Protein AF-A0A6J4CYW4-F1 (afdb_monomer)

Organism: NCBI:txid104628

Foldseek 3Di:
DDPDPPPQAEDEEEEEQCQQQPVHLADGDPVSVVVVVVVVVVCVVVRHHYHYHYHPSRHDDD

Radius of gyration: 15.76 Å; Cα contacts (8 Å, |Δi|>4): 77; chains: 1; bounding box: 33×23×50 Å

pLDDT: mean 88.65, std 13.45, range [45.88, 98.19]

Secondary structure (DSSP, 8-state):
---------EEEEEE-SGGGTTTSSSS--HHHHHHHHHHHHHHHHTT-EEEEEE--TTT---

Mean predicted aligned error: 6.08 Å

InterPro domains:
  IPR001048 Aspartate/glutamate/uridylate kinase [PF00696] (9-62)
  IPR036393 Acetylglutamate kinase-like superfamily [G3DSA:3.40.1160.10] (1-62)
  IPR036393 Acetylglutamate kinase-like superfamily [SSF53633] (7-62)

Solvent-accessible surface area (backbone atoms only — not comparable to full-atom values): 3725 Å² total; per-residue (Å²): 134,87,83,75,78,77,74,74,51,70,48,78,47,76,45,58,18,45,70,33,9,58,96,40,78,51,50,73,30,66,70,54,49,53,51,53,51,50,56,51,46,55,43,43,77,72,62,34,47,77,45,80,45,74,43,56,62,13,78,57,78,133

Nearest PDB structures (foldseek):
  2bne-assembly1_A  TM=9.583E-01  e=2.711E-04  Escherichia coli K-12
  2bnd-assembly1_A  TM=9.551E-01  e=3.326E-04  Escherichia coli
  4jem-assembly1_A  TM=6.632E-01  e=1.472E+00  Streptomyces rimofaciens
  1shj-assembly1_B  TM=5.826E-01  e=9.775E-01  Homo sapiens
  7jl7-assembly1_B  TM=5.517E-01  e=3.575E+00  Danio rerio

Structure (mmCIF, N/CA/C/O backbone):
data_AF-A0A6J4CYW4-F1
#
_entry.id   AF-A0A6J4CYW4-F1
#
loop_
_atom_site.group_PDB
_atom_site.id
_atom_site.type_symbol
_atom_site.label_atom_id
_atom_site.label_alt_id
_atom_site.label_comp_id
_atom_site.label_asym_id
_atom_site.label_entity_id
_atom_site.label_seq_id
_atom_site.pdbx_PDB_ins_code
_atom_site.Cartn_x
_atom_site.Cartn_y
_atom_site.Cartn_z
_atom_site.occupancy
_atom_site.B_iso_or_equiv
_atom_site.auth_seq_id
_atom_site.auth_comp_id
_atom_site.auth_asym_id
_atom_site.auth_atom_id
_atom_site.pdbx_PDB_model_num
ATOM 1 N N . MET A 1 1 ? -20.115 3.601 35.057 1.00 47.47 1 MET A N 1
ATOM 2 C CA . MET A 1 1 ? -19.726 2.973 33.773 1.00 47.47 1 MET A CA 1
ATOM 3 C C . MET A 1 1 ? -18.959 4.007 32.965 1.00 47.47 1 MET A C 1
ATOM 5 O O . MET A 1 1 ? -19.520 5.055 32.684 1.00 47.47 1 MET A O 1
ATOM 9 N 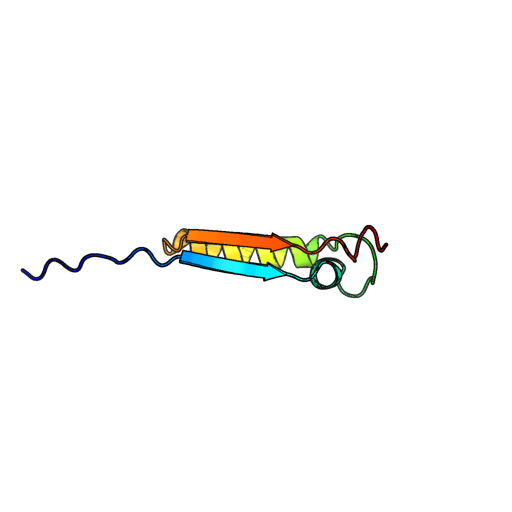N . GLN A 1 2 ? -17.669 3.790 32.693 1.00 45.88 2 GLN A N 1
ATOM 10 C CA . GLN A 1 2 ? -16.882 4.733 31.893 1.00 45.88 2 GLN A CA 1
ATOM 11 C C . GLN A 1 2 ? -17.181 4.507 30.406 1.0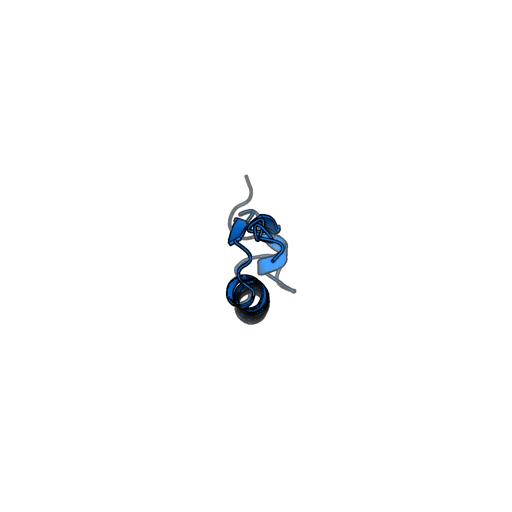0 45.88 2 GLN A C 1
ATOM 13 O O . GLN A 1 2 ? -16.836 3.458 29.864 1.00 45.88 2 GLN A O 1
ATOM 18 N N . ASN A 1 3 ? -17.822 5.480 29.756 1.00 48.44 3 ASN A N 1
ATOM 19 C CA . ASN A 1 3 ? -17.986 5.502 28.304 1.00 48.44 3 ASN A CA 1
ATOM 20 C C . ASN A 1 3 ? -16.626 5.793 27.667 1.00 48.44 3 ASN A C 1
ATOM 22 O O . ASN A 1 3 ? -16.218 6.945 27.530 1.00 48.44 3 ASN A O 1
ATOM 26 N N . LYS A 1 4 ? -15.901 4.737 27.296 1.00 57.94 4 LYS A N 1
ATOM 27 C CA . LYS A 1 4 ? -14.681 4.854 26.504 1.00 57.94 4 LYS A CA 1
ATOM 28 C C . LYS A 1 4 ? -15.111 5.198 25.079 1.00 57.94 4 LYS A C 1
ATOM 30 O O . LYS A 1 4 ? -15.564 4.330 24.338 1.00 57.94 4 LYS A O 1
ATOM 35 N N . THR A 1 5 ? -15.024 6.468 24.702 1.00 55.44 5 THR A N 1
ATOM 36 C CA . THR A 1 5 ? -15.114 6.870 23.298 1.00 55.44 5 THR A CA 1
ATOM 37 C C . THR A 1 5 ? -13.971 6.168 22.568 1.00 55.44 5 THR A C 1
ATOM 39 O O . THR A 1 5 ? -12.803 6.520 22.724 1.00 55.44 5 THR A O 1
ATOM 42 N N . HIS A 1 6 ? -14.269 5.091 21.837 1.00 60.47 6 HIS A N 1
ATOM 43 C CA . HIS A 1 6 ? -13.286 4.467 20.961 1.00 60.47 6 HIS A CA 1
ATOM 44 C C . HIS A 1 6 ? -12.931 5.491 19.883 1.00 60.47 6 HIS A C 1
ATOM 46 O O . HIS A 1 6 ? -13.635 5.626 18.886 1.00 60.47 6 HIS A O 1
ATOM 52 N N . SER A 1 7 ? -11.863 6.257 20.119 1.00 68.81 7 SER A N 1
ATOM 53 C CA . SER A 1 7 ? -11.241 7.087 19.096 1.00 68.81 7 SER A CA 1
ATOM 54 C C . SER A 1 7 ? -10.870 6.155 17.949 1.00 68.81 7 SER A C 1
ATOM 56 O O . SER A 1 7 ? -9.980 5.310 18.096 1.00 68.81 7 SER A O 1
ATOM 58 N N . LYS A 1 8 ? -11.628 6.230 16.850 1.00 74.19 8 LYS A N 1
ATOM 59 C CA . LYS A 1 8 ? -11.340 5.465 15.641 1.00 74.19 8 LYS A CA 1
ATOM 60 C C . LYS A 1 8 ? -9.953 5.880 15.169 1.00 74.19 8 LYS A C 1
ATOM 62 O O . LYS A 1 8 ? -9.729 7.041 14.830 1.00 74.19 8 LYS A O 1
ATOM 67 N N . LYS A 1 9 ? -9.005 4.946 15.214 1.00 90.56 9 LYS A N 1
ATOM 68 C CA . LYS A 1 9 ? -7.633 5.205 14.780 1.00 90.56 9 LYS A CA 1
ATOM 69 C C . LYS A 1 9 ? -7.609 5.192 13.256 1.00 90.56 9 LYS A C 1
ATOM 71 O O . LYS A 1 9 ? -8.086 4.240 12.645 1.00 90.56 9 LYS A O 1
ATOM 76 N N . ARG A 1 10 ? -7.051 6.246 12.662 1.00 96.06 10 ARG A N 1
ATOM 77 C CA . ARG A 1 10 ? -6.871 6.380 11.215 1.00 96.06 10 ARG A CA 1
ATOM 78 C C . ARG A 1 10 ? -5.401 6.590 10.898 1.00 96.06 10 ARG A C 1
ATOM 80 O O . ARG A 1 10 ? -4.738 7.376 11.571 1.00 96.06 10 ARG A O 1
ATOM 87 N N . VAL A 1 11 ? -4.917 5.912 9.866 1.00 95.94 11 VAL A N 1
ATOM 88 C CA . VAL A 1 11 ? -3.547 6.043 9.365 1.00 95.94 11 VAL A CA 1
ATOM 89 C C . VAL A 1 11 ? -3.552 6.275 7.858 1.00 95.94 11 VAL A C 1
ATOM 91 O O . VAL A 1 11 ? -4.415 5.766 7.147 1.00 95.94 11 VAL A O 1
ATOM 94 N N . LEU A 1 12 ? -2.580 7.046 7.374 1.00 97.50 12 LEU A N 1
ATOM 95 C CA . LEU A 1 12 ? -2.265 7.164 5.954 1.00 97.50 12 LEU A CA 1
ATOM 96 C C . LEU A 1 12 ? -0.908 6.502 5.728 1.00 97.5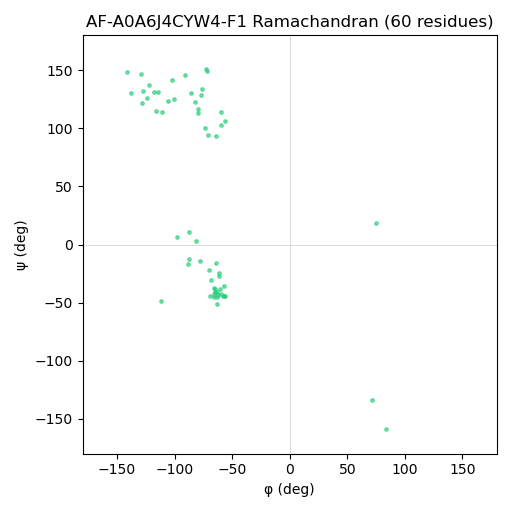0 12 LEU A C 1
ATOM 98 O O . LEU A 1 12 ? 0.103 6.973 6.246 1.00 97.50 12 LEU A O 1
ATOM 102 N N . VAL A 1 13 ? -0.889 5.406 4.978 1.00 96.44 13 VAL A N 1
ATOM 103 C CA . VAL A 1 13 ? 0.330 4.655 4.678 1.00 96.44 13 VAL A CA 1
ATOM 104 C C . VAL A 1 13 ? 0.795 5.022 3.279 1.00 96.44 13 VAL A C 1
ATOM 106 O O . VAL A 1 13 ? 0.038 4.905 2.316 1.00 96.44 13 VAL A O 1
ATOM 109 N N . LYS A 1 14 ? 2.047 5.464 3.156 1.00 96.75 14 LYS A N 1
ATOM 110 C CA . LYS A 1 14 ? 2.663 5.759 1.864 1.00 96.75 14 LYS A CA 1
ATOM 111 C C . LYS A 1 14 ? 3.663 4.671 1.500 1.00 96.75 14 LYS A C 1
ATOM 113 O O . LYS A 1 14 ? 4.645 4.472 2.209 1.00 96.75 14 LYS A O 1
ATOM 118 N N . PHE A 1 15 ? 3.468 4.064 0.337 1.00 94.44 15 PHE A N 1
ATOM 119 C CA . PHE A 1 15 ? 4.417 3.164 -0.305 1.00 94.44 15 PHE A CA 1
ATOM 120 C C . PHE A 1 15 ? 5.146 3.887 -1.441 1.00 94.44 15 PHE A C 1
ATOM 122 O O . PHE A 1 15 ? 4.581 4.724 -2.152 1.00 94.44 15 PHE A O 1
ATOM 129 N N . SER A 1 16 ? 6.438 3.609 -1.602 1.00 93.00 16 SER A N 1
ATOM 130 C CA . SER A 1 16 ? 7.124 3.912 -2.862 1.00 93.00 16 SER A CA 1
ATOM 131 C C . SER A 1 16 ? 6.652 2.915 -3.928 1.00 93.00 16 SER A C 1
ATOM 133 O O . SER A 1 16 ? 6.253 1.804 -3.589 1.00 93.00 16 SER A O 1
ATOM 135 N N . GLY A 1 17 ? 6.653 3.320 -5.198 1.00 92.25 17 GLY A N 1
ATOM 136 C CA . GLY A 1 17 ? 6.272 2.415 -6.283 1.00 92.25 17 GLY A CA 1
ATOM 137 C C . GLY A 1 17 ? 7.265 1.273 -6.439 1.00 92.25 17 GLY A C 1
ATOM 138 O O . GLY A 1 17 ? 6.894 0.126 -6.645 1.00 92.25 17 GLY A O 1
ATOM 139 N N . GLU A 1 18 ? 8.540 1.585 -6.242 1.00 92.62 18 GLU A N 1
ATOM 140 C CA . GLU A 1 18 ? 9.659 0.646 -6.232 1.00 92.62 18 GLU A CA 1
ATOM 141 C C . GLU A 1 18 ? 9.462 -0.466 -5.198 1.00 92.62 18 GLU A C 1
ATOM 143 O O . GLU A 1 18 ? 9.763 -1.620 -5.480 1.00 92.62 18 GLU A O 1
ATOM 148 N N . ALA A 1 19 ? 8.859 -0.156 -4.045 1.00 90.56 19 ALA A N 1
ATOM 149 C CA . ALA A 1 19 ? 8.535 -1.165 -3.039 1.00 90.56 19 ALA A CA 1
ATOM 150 C C . ALA A 1 19 ? 7.550 -2.233 -3.548 1.00 90.56 19 ALA A C 1
ATOM 152 O O . ALA A 1 19 ? 7.541 -3.333 -3.013 1.00 90.56 19 ALA A O 1
ATOM 153 N N . LEU A 1 20 ? 6.733 -1.930 -4.565 1.00 91.75 20 LEU A N 1
ATOM 154 C CA . LEU A 1 20 ? 5.812 -2.890 -5.182 1.00 91.75 20 LEU A CA 1
ATOM 155 C C . LEU A 1 20 ? 6.443 -3.699 -6.312 1.00 91.75 20 LEU A C 1
ATOM 157 O O . LEU A 1 20 ? 5.826 -4.659 -6.752 1.00 91.75 20 LEU A O 1
ATOM 161 N N . ALA A 1 21 ? 7.618 -3.319 -6.807 1.00 92.00 21 ALA A N 1
ATOM 162 C CA . ALA A 1 21 ? 8.283 -4.017 -7.904 1.00 92.00 21 ALA A CA 1
ATOM 163 C C . ALA A 1 21 ? 9.196 -5.160 -7.409 1.00 92.00 21 ALA A C 1
ATOM 165 O O . ALA A 1 21 ? 9.519 -6.073 -8.166 1.00 92.00 21 ALA A O 1
ATOM 166 N N . GLY A 1 22 ? 9.535 -5.158 -6.116 1.00 86.25 22 GLY A N 1
ATOM 167 C CA . GLY A 1 22 ? 10.322 -6.211 -5.481 1.00 86.25 22 GLY A CA 1
ATOM 168 C C . GLY A 1 22 ? 11.776 -6.201 -5.905 1.00 86.25 22 GLY A C 1
ATOM 169 O O . GLY A 1 22 ? 12.414 -5.153 -5.900 1.00 86.25 22 GLY A O 1
ATOM 170 N N . GLU A 1 23 ? 12.311 -7.375 -6.241 1.00 85.38 23 GLU A N 1
ATOM 171 C CA . GLU A 1 23 ? 13.664 -7.472 -6.803 1.00 85.38 23 GLU A CA 1
ATOM 172 C C . GLU A 1 23 ? 13.730 -6.911 -8.233 1.00 85.38 23 GLU A C 1
ATOM 174 O O . GLU A 1 23 ? 14.796 -6.502 -8.697 1.00 85.38 23 GLU A O 1
ATOM 179 N N . SER A 1 24 ? 12.589 -6.840 -8.929 1.00 75.25 24 SER A N 1
ATOM 180 C CA . SER A 1 24 ? 12.483 -6.099 -10.181 1.00 75.25 24 SER A CA 1
ATOM 181 C C . SER A 1 24 ? 12.408 -4.604 -9.873 1.00 75.25 24 SER A C 1
ATOM 183 O O . SER A 1 24 ? 11.631 -4.168 -9.038 1.00 75.25 24 SER A O 1
ATOM 185 N N . ASN A 1 25 ? 13.168 -3.772 -10.583 1.00 79.00 25 ASN A N 1
ATOM 186 C CA . ASN A 1 25 ? 13.046 -2.310 -10.468 1.00 79.00 25 ASN A CA 1
ATOM 187 C C . ASN A 1 25 ? 11.883 -1.734 -11.307 1.00 79.00 25 ASN A C 1
ATOM 189 O O . ASN A 1 25 ? 11.718 -0.514 -11.383 1.00 79.00 25 ASN A O 1
ATOM 193 N N . PHE A 1 26 ? 11.098 -2.596 -11.963 1.00 90.12 26 PHE A N 1
ATOM 194 C CA . PHE A 1 26 ? 10.002 -2.230 -12.859 1.00 90.12 26 PHE A CA 1
ATOM 195 C C . PHE A 1 26 ? 8.798 -3.170 -12.706 1.00 90.12 26 PHE A C 1
ATOM 197 O O . PHE A 1 26 ? 8.962 -4.369 -12.475 1.00 90.12 26 PHE A O 1
ATOM 204 N N . GLY A 1 27 ? 7.589 -2.644 -12.910 1.00 91.25 27 GLY A N 1
ATOM 205 C CA . GLY A 1 27 ? 6.352 -3.424 -12.863 1.00 91.25 27 GLY A CA 1
ATOM 206 C C . GLY A 1 27 ? 5.804 -3.602 -11.446 1.00 91.25 27 GLY A C 1
ATOM 207 O O . GLY A 1 27 ? 6.082 -2.803 -10.554 1.00 91.25 27 GLY A O 1
ATOM 208 N N . ILE A 1 28 ? 4.975 -4.629 -11.253 1.00 94.56 28 ILE A N 1
ATOM 209 C CA . ILE A 1 28 ? 4.352 -4.961 -9.965 1.00 94.56 28 ILE A CA 1
ATOM 210 C C . ILE A 1 28 ? 4.624 -6.432 -9.665 1.00 94.56 28 ILE A C 1
ATOM 212 O O . ILE A 1 28 ? 4.216 -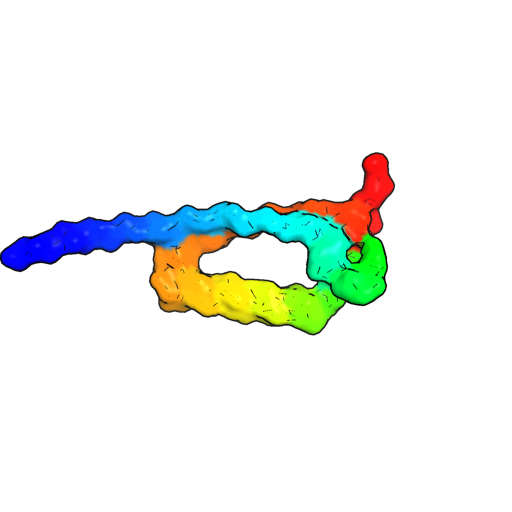7.309 -10.426 1.00 94.56 28 ILE A O 1
ATOM 216 N N . ASP A 1 29 ? 5.268 -6.692 -8.536 1.00 95.50 29 ASP A N 1
ATOM 217 C CA . ASP A 1 29 ? 5.418 -8.018 -7.964 1.00 95.50 29 ASP A CA 1
ATOM 218 C C . ASP A 1 29 ? 4.129 -8.411 -7.225 1.00 95.50 29 ASP A C 1
ATOM 220 O O . ASP A 1 29 ? 3.703 -7.791 -6.243 1.00 95.50 29 ASP A O 1
ATOM 224 N N . ILE A 1 30 ? 3.484 -9.469 -7.716 1.00 95.19 30 ILE A N 1
ATOM 225 C CA . ILE A 1 30 ? 2.204 -9.951 -7.188 1.00 95.19 30 ILE A CA 1
ATOM 226 C C . ILE A 1 30 ? 2.347 -10.547 -5.782 1.00 95.19 30 ILE A C 1
ATOM 228 O O . ILE A 1 30 ? 1.403 -10.463 -4.988 1.00 95.19 30 ILE A O 1
ATOM 232 N N . GLN A 1 31 ? 3.498 -11.134 -5.441 1.00 95.69 31 GLN A N 1
ATOM 233 C CA . GLN A 1 31 ? 3.731 -11.700 -4.113 1.00 95.69 31 GLN A CA 1
ATO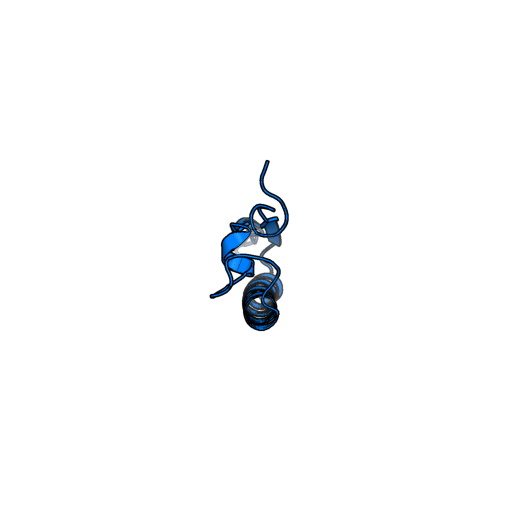M 234 C C . GLN A 1 31 ? 3.834 -10.588 -3.070 1.00 95.69 31 GLN A C 1
ATOM 236 O O . GLN A 1 31 ? 3.172 -10.666 -2.031 1.00 95.69 31 GLN A O 1
ATOM 241 N N . ILE A 1 32 ? 4.572 -9.520 -3.377 1.00 94.12 32 ILE A N 1
ATOM 242 C CA . ILE A 1 32 ? 4.691 -8.354 -2.494 1.00 94.12 32 ILE A CA 1
ATOM 243 C C . ILE A 1 32 ? 3.355 -7.633 -2.356 1.00 94.12 32 ILE A C 1
ATOM 245 O O . ILE A 1 32 ? 2.936 -7.329 -1.237 1.00 94.12 32 ILE A O 1
ATOM 249 N N . LEU A 1 33 ? 2.643 -7.413 -3.463 1.00 94.44 33 LEU A N 1
ATOM 250 C CA . LEU A 1 33 ? 1.311 -6.813 -3.424 1.00 94.44 33 LEU A CA 1
ATOM 251 C C . LEU A 1 33 ? 0.358 -7.627 -2.535 1.00 94.44 33 LEU A C 1
ATOM 253 O O . LEU A 1 33 ? -0.350 -7.064 -1.699 1.00 94.44 33 LEU A O 1
ATOM 257 N N . SER A 1 34 ? 0.374 -8.955 -2.675 1.00 97.00 34 SER A N 1
ATOM 258 C CA . SER A 1 34 ? -0.454 -9.861 -1.870 1.00 97.00 34 SER A CA 1
ATOM 259 C C . SER A 1 34 ? -0.079 -9.834 -0.390 1.00 97.00 34 SER A C 1
ATOM 261 O O . SER A 1 34 ? -0.960 -9.910 0.468 1.00 97.00 34 SER A O 1
ATOM 263 N N . TYR A 1 35 ? 1.212 -9.731 -0.075 1.00 96.44 35 TYR A N 1
ATOM 264 C CA . TYR A 1 35 ? 1.698 -9.582 1.294 1.00 96.44 35 TYR A CA 1
ATOM 265 C C . TYR A 1 35 ? 1.201 -8.271 1.920 1.00 96.44 35 TYR A C 1
ATOM 267 O O . TYR A 1 35 ? 0.551 -8.298 2.963 1.00 96.44 35 TYR A O 1
ATOM 275 N N . ILE A 1 36 ? 1.397 -7.138 1.240 1.00 95.19 36 ILE A N 1
ATOM 276 C CA . ILE A 1 36 ? 0.953 -5.819 1.719 1.00 95.19 36 ILE A CA 1
ATOM 277 C C . ILE A 1 36 ? -0.569 -5.788 1.914 1.00 95.19 36 ILE A C 1
ATOM 279 O O . ILE A 1 36 ? -1.056 -5.282 2.924 1.00 95.19 36 ILE A O 1
ATOM 283 N N . ALA A 1 37 ? -1.333 -6.366 0.984 1.00 96.62 37 ALA A N 1
ATOM 284 C CA . ALA A 1 37 ? -2.787 -6.437 1.095 1.00 96.62 37 ALA A CA 1
ATOM 285 C C . ALA A 1 37 ? -3.245 -7.209 2.347 1.00 96.62 37 ALA A C 1
ATOM 287 O O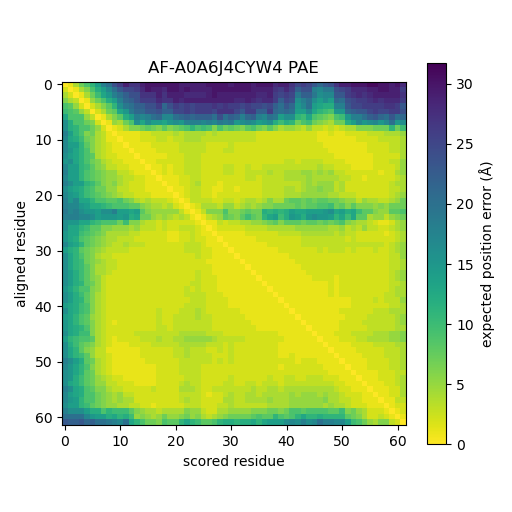 .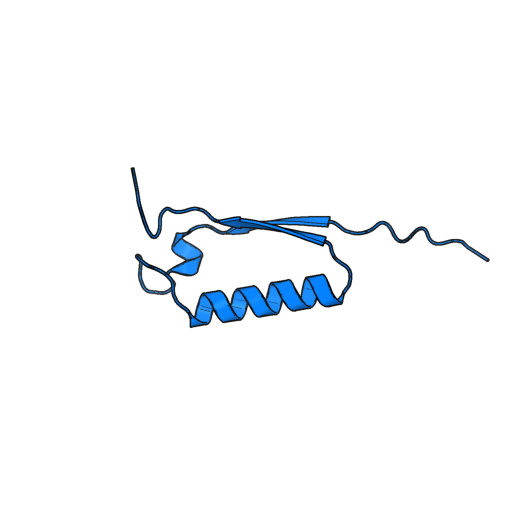 ALA A 1 37 ? -4.207 -6.798 2.999 1.00 96.62 37 ALA A O 1
ATOM 288 N N . LYS A 1 38 ? -2.550 -8.295 2.719 1.00 98.19 38 LYS A N 1
ATOM 289 C CA . LYS A 1 38 ? -2.840 -9.057 3.946 1.00 98.19 38 LYS A CA 1
ATOM 290 C C . LYS A 1 38 ? -2.559 -8.239 5.204 1.00 98.19 38 LYS A C 1
ATOM 292 O O . LYS A 1 38 ? -3.396 -8.230 6.100 1.00 98.19 38 LYS A O 1
ATOM 297 N N . GLU A 1 39 ? -1.450 -7.506 5.248 1.00 96.75 39 GLU A N 1
ATOM 298 C CA . GLU A 1 39 ? -1.123 -6.631 6.382 1.00 96.75 39 GLU A CA 1
ATOM 299 C C . GLU A 1 39 ? -2.170 -5.522 6.565 1.00 96.75 39 GLU A C 1
ATOM 301 O O . GLU A 1 39 ? -2.658 -5.279 7.670 1.00 96.75 39 GLU A O 1
ATOM 306 N N . ILE A 1 40 ? -2.599 -4.894 5.467 1.00 96.88 40 ILE A N 1
ATOM 307 C CA . ILE A 1 40 ? -3.641 -3.858 5.493 1.00 96.88 40 ILE A CA 1
ATOM 308 C C . ILE A 1 40 ? -4.985 -4.443 5.933 1.00 96.88 40 ILE A C 1
ATOM 310 O O . ILE A 1 40 ? -5.684 -3.823 6.737 1.00 96.88 40 ILE A O 1
ATOM 314 N N . LYS A 1 41 ? -5.335 -5.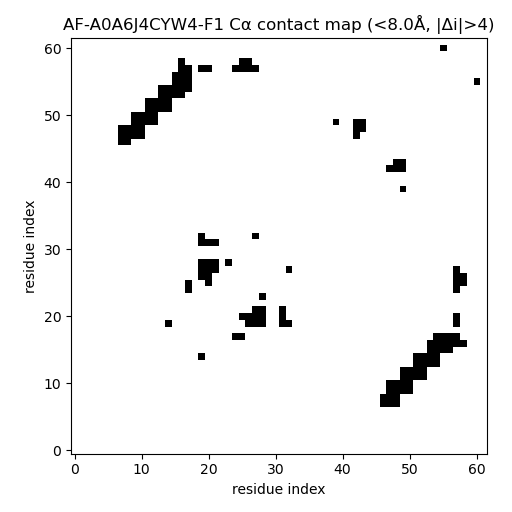644 5.456 1.00 97.62 41 LYS A N 1
ATOM 315 C CA . LYS A 1 41 ? -6.534 -6.362 5.901 1.00 97.62 41 LYS A CA 1
ATOM 316 C C . LYS A 1 41 ? -6.497 -6.604 7.407 1.00 97.62 41 LYS A C 1
ATOM 318 O O . LYS A 1 41 ? -7.491 -6.336 8.068 1.00 97.62 41 LYS A O 1
ATOM 323 N N . THR A 1 42 ? -5.362 -7.031 7.960 1.00 97.62 42 THR A N 1
ATOM 324 C CA . THR A 1 42 ? -5.211 -7.203 9.411 1.00 97.62 42 THR A CA 1
ATOM 325 C C . THR A 1 42 ? -5.516 -5.903 10.155 1.00 97.62 42 THR A C 1
ATOM 327 O O . THR A 1 42 ? -6.259 -5.930 11.131 1.00 97.62 42 THR A O 1
ATOM 330 N N . LEU A 1 43 ? -5.025 -4.747 9.696 1.00 95.31 43 LEU A N 1
ATOM 331 C CA . LEU A 1 43 ? -5.342 -3.455 10.324 1.00 95.31 43 LEU A CA 1
ATOM 332 C C . LEU A 1 43 ? -6.838 -3.113 10.236 1.00 95.31 43 LEU A C 1
ATOM 334 O O . LEU A 1 43 ? -7.437 -2.702 11.233 1.00 95.31 43 LEU A O 1
ATOM 338 N N . ALA A 1 44 ? -7.441 -3.314 9.064 1.00 95.62 44 ALA A N 1
ATOM 339 C CA . ALA A 1 44 ? -8.862 -3.068 8.842 1.00 95.62 44 ALA A CA 1
ATOM 340 C C . ALA A 1 44 ? -9.753 -3.980 9.707 1.00 95.62 44 ALA A C 1
ATOM 342 O O . ALA A 1 44 ? -10.713 -3.497 10.308 1.00 95.62 44 ALA A O 1
ATOM 343 N N . ASP A 1 45 ? -9.394 -5.261 9.848 1.00 97.00 45 ASP A N 1
ATOM 344 C CA . ASP A 1 45 ? -10.087 -6.239 10.699 1.00 97.00 45 ASP A CA 1
ATOM 345 C C . ASP A 1 45 ? -10.058 -5.822 12.188 1.00 97.00 45 ASP A C 1
ATOM 347 O O . ASP A 1 45 ? -10.981 -6.130 12.940 1.00 97.00 45 ASP A O 1
ATOM 351 N N . HIS A 1 46 ? -9.049 -5.050 12.613 1.00 94.94 46 HIS A N 1
ATOM 352 C CA . HIS A 1 46 ? -8.962 -4.451 13.955 1.00 94.94 46 HIS A CA 1
ATOM 353 C C . HIS A 1 46 ? -9.664 -3.083 14.076 1.00 94.94 46 HIS A C 1
ATOM 355 O O . HIS A 1 46 ? -9.496 -2.379 15.076 1.00 94.94 46 HIS A O 1
ATOM 361 N N . GLY A 1 47 ? -10.453 -2.680 13.075 1.00 93.56 47 GLY A N 1
ATOM 362 C CA . GLY A 1 47 ? -11.228 -1.437 13.087 1.00 93.56 47 GLY A CA 1
ATOM 363 C C . GLY A 1 47 ? -10.399 -0.167 12.872 1.00 93.56 47 GLY A C 1
ATOM 364 O O . GLY A 1 47 ? -10.860 0.924 13.216 1.00 93.56 47 GLY A O 1
ATOM 365 N N . ILE A 1 48 ? -9.181 -0.292 12.335 1.00 95.88 48 ILE A N 1
ATOM 366 C CA . ILE A 1 48 ? -8.336 0.844 11.954 1.00 95.88 48 ILE A CA 1
ATOM 367 C C . ILE A 1 48 ? -8.710 1.275 10.536 1.00 95.88 48 ILE A C 1
ATOM 369 O O . ILE A 1 48 ? -8.757 0.465 9.614 1.00 95.88 48 ILE A O 1
ATOM 373 N N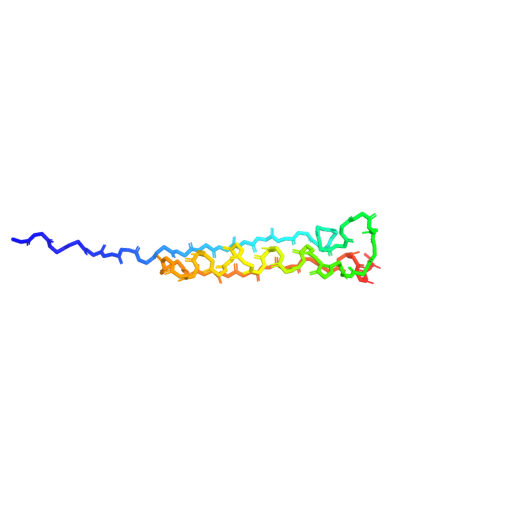 . GLU A 1 49 ? -8.940 2.569 10.341 1.00 96.75 49 GLU A N 1
ATOM 374 C CA . GLU A 1 49 ? -9.176 3.130 9.013 1.00 96.75 49 GLU A CA 1
ATOM 375 C C . GLU A 1 49 ? -7.831 3.385 8.320 1.00 96.75 49 GLU A C 1
ATOM 377 O O . GLU A 1 49 ? -6.985 4.120 8.838 1.00 96.75 49 GLU A O 1
ATOM 382 N N . VAL A 1 50 ? -7.622 2.783 7.149 1.00 97.06 50 VAL A N 1
ATOM 383 C CA . VAL A 1 50 ? -6.345 2.844 6.425 1.00 97.06 50 VAL A CA 1
ATOM 384 C C . VAL A 1 50 ? -6.539 3.562 5.093 1.00 97.06 50 VAL A C 1
ATOM 386 O O . VAL A 1 50 ? -7.240 3.075 4.211 1.00 97.06 50 VAL A O 1
ATOM 389 N N . GLY A 1 51 ? -5.905 4.722 4.939 1.00 97.56 51 GLY A N 1
ATOM 390 C CA . GLY A 1 51 ? -5.680 5.349 3.639 1.00 97.56 51 GLY A CA 1
ATOM 391 C C . GLY A 1 51 ? -4.338 4.901 3.065 1.00 97.56 51 GLY A C 1
ATOM 392 O O . GLY A 1 51 ? -3.381 4.714 3.818 1.00 97.56 51 GLY A O 1
ATOM 393 N N . ILE A 1 52 ? -4.244 4.756 1.744 1.00 97.25 52 ILE A N 1
ATOM 394 C CA . ILE A 1 52 ? -3.032 4.274 1.072 1.00 97.25 52 ILE A CA 1
ATOM 395 C C . ILE A 1 52 ? -2.635 5.258 -0.030 1.00 97.25 52 ILE A C 1
ATOM 397 O O . ILE A 1 52 ? -3.466 5.647 -0.847 1.00 97.25 52 ILE A O 1
ATOM 401 N N . VAL A 1 53 ? -1.356 5.628 -0.070 1.00 97.62 53 VAL A N 1
ATOM 402 C CA . VAL A 1 53 ? -0.729 6.375 -1.169 1.00 97.62 53 VAL A CA 1
ATOM 403 C C . VAL A 1 53 ? 0.369 5.510 -1.772 1.00 97.62 53 VAL A C 1
ATOM 405 O O . VAL A 1 53 ? 1.206 4.982 -1.044 1.00 97.62 53 VAL A O 1
ATOM 408 N N . ILE A 1 54 ? 0.399 5.381 -3.096 1.00 95.19 54 ILE A N 1
ATOM 409 C CA . ILE A 1 54 ? 1.397 4.585 -3.819 1.00 95.19 54 ILE A CA 1
ATOM 410 C C . ILE A 1 54 ? 2.086 5.498 -4.835 1.00 95.19 54 ILE A C 1
ATOM 412 O O . ILE A 1 54 ? 1.419 6.165 -5.622 1.00 95.19 54 ILE A O 1
ATOM 416 N N . GLY A 1 55 ? 3.419 5.557 -4.805 1.00 94.19 55 GLY A N 1
ATOM 417 C CA . GLY A 1 55 ? 4.192 6.220 -5.862 1.00 94.19 55 GLY A CA 1
ATOM 418 C C . GLY A 1 55 ? 4.184 5.406 -7.163 1.00 94.19 55 GLY A C 1
ATOM 419 O O . GLY A 1 55 ? 4.129 4.189 -7.109 1.00 94.19 55 GLY A O 1
ATOM 420 N N . GLY A 1 56 ? 4.268 6.053 -8.329 1.00 94.44 56 GLY A N 1
ATOM 421 C CA . GLY A 1 56 ? 4.220 5.377 -9.641 1.00 94.44 56 GLY A CA 1
ATOM 422 C C . GLY A 1 56 ? 5.576 5.095 -10.306 1.00 94.44 56 GLY A C 1
ATOM 423 O O . GLY A 1 56 ? 5.605 4.660 -11.456 1.00 94.44 56 GLY A O 1
ATOM 424 N N . GLY A 1 57 ? 6.695 5.358 -9.617 1.00 93.25 57 GLY A N 1
ATOM 425 C CA . GLY A 1 57 ? 8.049 5.334 -10.198 1.00 93.25 57 GLY A CA 1
ATOM 426 C C . GLY A 1 57 ? 8.532 3.966 -10.697 1.00 93.25 57 GLY A C 1
ATOM 427 O O . GLY A 1 57 ? 9.485 3.894 -11.465 1.00 93.25 57 GLY A O 1
ATOM 428 N N . ASN A 1 58 ? 7.871 2.882 -10.296 1.00 93.06 58 ASN A N 1
ATOM 429 C CA . ASN A 1 58 ? 8.085 1.532 -10.821 1.00 93.06 58 ASN A CA 1
ATOM 430 C C . ASN A 1 58 ? 7.429 1.278 -12.189 1.00 93.06 58 ASN A C 1
ATOM 432 O O . ASN A 1 58 ? 7.740 0.271 -12.817 1.00 93.06 58 ASN A O 1
ATOM 436 N N . ILE A 1 59 ? 6.512 2.140 -12.638 1.00 92.75 59 ILE A N 1
ATOM 437 C CA . ILE A 1 59 ? 5.800 1.990 -13.918 1.00 92.75 59 ILE A CA 1
ATOM 438 C C . ILE A 1 59 ? 6.218 3.083 -14.897 1.00 92.75 59 ILE A C 1
ATOM 440 O O . ILE A 1 59 ? 6.559 2.790 -16.038 1.00 92.75 59 ILE A O 1
ATOM 444 N N . ILE A 1 60 ? 6.215 4.344 -14.461 1.00 90.19 60 ILE A N 1
ATOM 445 C CA . ILE A 1 60 ? 6.623 5.490 -15.279 1.00 90.19 60 ILE A CA 1
ATOM 446 C C . ILE A 1 60 ? 7.471 6.418 -14.412 1.00 90.19 60 ILE A C 1
ATOM 448 O O . ILE A 1 60 ? 7.073 6.793 -13.307 1.00 90.19 60 ILE A O 1
ATOM 452 N N . ARG A 1 61 ? 8.634 6.809 -14.939 1.00 82.44 61 ARG A N 1
ATOM 453 C CA . ARG A 1 61 ? 9.462 7.891 -14.400 1.00 82.44 61 ARG A CA 1
ATOM 454 C C . ARG A 1 61 ? 9.495 9.019 -15.423 1.00 82.44 61 ARG A C 1
ATOM 456 O O . ARG A 1 61 ? 9.711 8.754 -16.603 1.00 82.44 61 ARG A O 1
ATOM 463 N N . GLY A 1 62 ? 9.239 10.234 -14.958 1.00 74.75 62 GLY A N 1
ATOM 464 C CA . GLY A 1 62 ? 9.381 11.477 -15.713 1.00 74.75 62 GLY A CA 1
ATOM 465 C C . GLY A 1 62 ? 10.367 12.386 -15.011 1.00 74.75 62 GLY A C 1
ATOM 466 O O . GLY A 1 62 ? 10.458 12.269 -13.765 1.00 74.75 62 GLY A O 1
#

Sequence (62 aa):
MQNKTHSKKRVLVKFSGEALAGESNFGIDIQILSYIAKEIKTLADHGIEVGIVIGGGNIIRG